Protein AF-A0AAU3P9A0-F1 (afdb_monomer_lite)

pLDDT: mean 81.33, std 21.46, range [36.81, 98.69]

Radius of gyration: 19.65 Å; chains: 1; bounding box: 32×50×54 Å

Secondary structure (DSSP, 8-state):
-PPPP----------PPS-S------PPP-PPPPPSSTT-SS-SSS--EEEE-TT--BTTBTT-B-EEEE---TTS--S-EEEE-TTSTT--S---TT--BTSS-----SSS--

Foldseek 3Di:
DDQDQPPPPPDDDDPDDDDDPDDDDDPDPPQADFQPDQQQRNSPNFHKDKDWDQQDDDPNAGSLIKIKIFHADPVGTDPDIDIDGCPDPPRPDDRHHNNSPRPDDDTGDDPNRD

Sequence (114 aa):
MPLPFRTAVAAATVTALAGGPFTAVTATPASAAPAKYADDFNGDGHRDIAIGAPYKSINGASAAGGVVVALGSATGLTNKKVVLTQSSAGVPGTPEEGDHFGMSIAGGDLDSDG

Structure (mmCIF, N/CA/C/O backbone):
data_AF-A0AAU3P9A0-F1
#
_entry.id   AF-A0AAU3P9A0-F1
#
loop_
_atom_site.group_PDB
_atom_site.id
_atom_site.type_symbol
_atom_site.label_atom_id
_atom_site.label_alt_id
_atom_site.label_comp_id
_atom_site.label_asym_id
_atom_site.label_entity_id
_atom_site.label_seq_id
_atom_site.pdbx_PDB_ins_code
_atom_site.Cartn_x
_atom_site.Cartn_y
_atom_site.Cartn_z
_atom_site.occupancy
_atom_site.B_iso_or_equiv
_atom_site.auth_seq_id
_atom_site.auth_comp_id
_atom_site.auth_asym_id
_atom_site.auth_atom_id
_atom_site.pdbx_PDB_model_num
ATOM 1 N N . MET A 1 1 ? 10.943 -0.728 10.567 1.00 36.81 1 MET A N 1
ATOM 2 C CA . MET A 1 1 ? 10.302 -1.937 11.118 1.00 36.81 1 MET A CA 1
ATOM 3 C C . MET A 1 1 ? 8.984 -2.110 10.380 1.00 36.81 1 MET A C 1
ATOM 5 O O . MET A 1 1 ? 8.233 -1.140 10.372 1.00 36.81 1 MET A O 1
ATOM 9 N N . PRO A 1 2 ? 8.747 -3.225 9.673 1.00 37.75 2 PRO A N 1
ATOM 10 C CA . PRO A 1 2 ? 7.467 -3.455 9.011 1.00 37.75 2 PRO A CA 1
ATOM 11 C C . PRO A 1 2 ? 6.388 -3.658 10.082 1.00 37.75 2 PRO A C 1
ATOM 13 O O . PRO A 1 2 ? 6.619 -4.375 11.056 1.00 37.75 2 PRO A O 1
ATOM 16 N N . LEU A 1 3 ? 5.251 -2.978 9.941 1.00 39.81 3 LEU A N 1
ATOM 17 C CA . LEU A 1 3 ? 4.061 -3.281 10.733 1.00 39.81 3 LEU A CA 1
ATOM 18 C C . LEU A 1 3 ? 3.505 -4.614 10.206 1.00 39.81 3 LEU A C 1
ATOM 20 O O . LEU A 1 3 ? 3.353 -4.737 8.989 1.00 39.81 3 LEU A O 1
ATOM 24 N N . PRO A 1 4 ? 3.266 -5.619 11.061 1.00 45.50 4 PRO A N 1
ATOM 25 C CA . PRO A 1 4 ? 2.636 -6.852 10.618 1.00 45.50 4 PRO A CA 1
ATOM 26 C C . PRO A 1 4 ? 1.199 -6.542 10.179 1.00 45.50 4 PRO A C 1
ATOM 28 O O . PRO A 1 4 ? 0.429 -5.981 10.958 1.00 45.50 4 PRO A O 1
ATOM 31 N N . PHE A 1 5 ? 0.840 -6.922 8.948 1.00 49.59 5 PHE A N 1
ATOM 32 C CA . PHE A 1 5 ? -0.559 -7.210 8.623 1.00 49.59 5 PHE A CA 1
ATOM 33 C C . PHE A 1 5 ? -1.039 -8.259 9.630 1.00 49.59 5 PHE A C 1
ATOM 35 O O . PHE A 1 5 ? -0.256 -9.133 10.014 1.00 49.59 5 PHE A O 1
ATOM 42 N N . ARG A 1 6 ? -2.250 -8.092 10.157 1.00 54.72 6 ARG A N 1
ATOM 43 C CA . ARG A 1 6 ? -2.734 -8.718 11.394 1.00 54.72 6 ARG A CA 1
ATOM 44 C C . ARG A 1 6 ? -2.950 -10.233 11.289 1.00 54.72 6 ARG A C 1
ATOM 46 O O . ARG A 1 6 ? -4.013 -10.735 11.588 1.00 54.72 6 ARG A O 1
ATOM 53 N N . THR A 1 7 ? -1.921 -11.019 11.001 1.00 46.34 7 THR A N 1
ATOM 54 C CA . THR A 1 7 ? -2.017 -12.478 11.084 1.00 46.34 7 THR A CA 1
ATOM 55 C C . THR A 1 7 ? -1.913 -12.923 12.546 1.00 46.34 7 THR A C 1
ATOM 57 O O . THR A 1 7 ? -0.838 -13.262 13.045 1.00 46.34 7 THR A O 1
ATOM 60 N N . ALA A 1 8 ? -3.030 -12.910 13.272 1.00 39.59 8 ALA A N 1
ATOM 61 C CA . ALA A 1 8 ? -3.113 -13.458 14.622 1.00 39.59 8 ALA A CA 1
ATOM 62 C C . ALA A 1 8 ? -3.265 -14.993 14.583 1.00 39.59 8 ALA A C 1
ATOM 64 O O . ALA A 1 8 ? -4.338 -15.531 14.835 1.00 39.59 8 ALA A O 1
ATOM 65 N N . VAL A 1 9 ? -2.179 -15.728 14.314 1.00 39.28 9 VAL A N 1
ATOM 66 C CA . VAL A 1 9 ? -2.127 -17.179 14.587 1.00 39.28 9 VAL A CA 1
ATOM 67 C C . VAL A 1 9 ? -1.378 -17.405 15.898 1.00 39.28 9 VAL A C 1
ATOM 69 O O . VAL A 1 9 ? -0.162 -17.580 15.925 1.00 39.28 9 VAL A O 1
ATOM 72 N N . ALA A 1 10 ? -2.108 -17.402 17.013 1.00 40.50 10 ALA A N 1
ATOM 73 C CA . ALA A 1 10 ? -1.592 -17.846 18.306 1.00 40.50 10 ALA A CA 1
ATOM 74 C C . ALA A 1 10 ? -1.851 -19.353 18.475 1.00 40.50 10 ALA A C 1
ATOM 76 O O . ALA A 1 10 ? -2.803 -19.765 19.132 1.00 40.50 10 ALA A O 1
ATOM 77 N N . ALA A 1 11 ? -1.009 -20.197 17.875 1.00 41.41 11 ALA A N 1
ATOM 78 C CA . ALA A 1 11 ? -0.982 -21.623 18.195 1.00 41.41 11 ALA A CA 1
ATOM 79 C C . ALA A 1 11 ? -0.050 -21.847 19.397 1.00 41.41 11 ALA A C 1
ATOM 81 O O . ALA A 1 11 ? 1.167 -21.940 19.247 1.00 41.41 11 ALA A O 1
ATOM 82 N N . ALA A 1 12 ? -0.605 -21.916 20.608 1.00 43.19 12 ALA A N 1
ATOM 83 C CA . ALA A 1 12 ? 0.155 -22.331 21.783 1.00 43.19 12 ALA A CA 1
ATOM 84 C C . ALA A 1 12 ? 0.319 -23.862 21.774 1.00 43.19 12 ALA A C 1
ATOM 86 O O . ALA A 1 12 ? -0.569 -24.594 22.207 1.00 43.19 12 ALA A O 1
ATOM 87 N N . THR A 1 13 ? 1.452 -24.372 21.285 1.00 47.28 13 THR A N 1
ATOM 88 C CA . THR A 1 13 ? 1.837 -25.773 21.513 1.00 47.28 13 THR A CA 1
ATOM 89 C C . THR A 1 13 ? 2.359 -25.920 22.941 1.00 47.28 13 THR A C 1
ATOM 91 O O . THR A 1 13 ? 3.456 -25.458 23.256 1.00 47.28 13 THR A O 1
ATOM 94 N N . VAL A 1 14 ? 1.579 -26.556 23.817 1.00 41.78 14 VAL A N 1
ATOM 95 C CA . VAL A 1 14 ? 2.008 -26.907 25.179 1.00 41.78 14 VAL A CA 1
ATOM 96 C C . VAL A 1 14 ? 2.724 -28.258 25.139 1.00 41.78 14 VAL A C 1
ATOM 98 O O . VAL A 1 14 ? 2.083 -29.300 25.019 1.00 41.78 14 VAL A O 1
ATOM 101 N N . THR A 1 15 ? 4.052 -28.263 25.273 1.00 46.91 15 THR A N 1
ATOM 102 C CA . THR A 1 15 ? 4.805 -29.488 25.586 1.00 46.91 15 THR A CA 1
ATOM 103 C C . THR A 1 15 ? 4.713 -29.732 27.091 1.00 46.91 15 THR A C 1
ATOM 105 O O . THR A 1 15 ? 5.425 -29.106 27.873 1.00 46.91 15 THR A O 1
ATOM 108 N N . ALA A 1 16 ? 3.804 -30.610 27.516 1.00 45.09 16 ALA A N 1
ATOM 109 C CA . ALA A 1 16 ? 3.657 -30.987 28.919 1.00 45.09 16 ALA A CA 1
ATOM 110 C C . ALA A 1 16 ? 4.724 -32.022 29.329 1.00 45.09 16 ALA A C 1
ATOM 112 O O . ALA A 1 16 ? 4.787 -33.111 28.760 1.00 45.09 16 ALA A O 1
ATOM 113 N N . LEU A 1 17 ? 5.535 -31.703 30.345 1.00 40.50 17 LEU A N 1
ATOM 114 C CA . LEU A 1 17 ? 6.328 -32.683 31.095 1.00 40.50 17 LEU A CA 1
ATOM 115 C C . LEU A 1 17 ? 5.464 -33.211 32.259 1.00 40.50 17 LEU A C 1
ATOM 117 O O . LEU A 1 17 ? 4.845 -32.431 32.980 1.00 40.50 17 LEU A O 1
ATOM 121 N N . ALA A 1 18 ? 5.375 -34.537 32.372 1.00 48.34 18 ALA A N 1
ATOM 122 C CA . ALA A 1 18 ? 4.402 -35.315 33.145 1.00 48.34 18 ALA A CA 1
ATOM 123 C C . ALA A 1 18 ? 4.199 -34.892 34.619 1.00 48.34 18 ALA A C 1
ATOM 125 O O . ALA A 1 18 ? 5.173 -34.738 35.353 1.00 48.34 18 ALA A O 1
ATOM 126 N N . GLY A 1 19 ? 2.936 -34.813 35.084 1.00 50.06 19 GLY A N 1
ATOM 127 C CA . GLY A 1 19 ? 2.671 -34.701 36.529 1.00 50.06 19 GLY A CA 1
ATOM 128 C C . GLY A 1 19 ? 1.248 -34.467 37.076 1.00 50.06 19 GLY A C 1
ATOM 129 O O . GLY A 1 19 ? 1.096 -34.551 38.289 1.00 50.06 19 GLY A O 1
ATOM 130 N N . GLY A 1 20 ? 0.196 -34.201 36.288 1.00 54.12 20 GLY A N 1
ATOM 131 C CA . GLY A 1 20 ? -1.160 -34.020 36.855 1.00 54.12 20 GLY A CA 1
ATOM 132 C C . GLY A 1 20 ? -2.271 -33.834 35.812 1.00 54.12 20 GLY A C 1
ATOM 133 O O . GLY A 1 20 ? -1.953 -33.595 34.645 1.00 54.12 20 GLY A O 1
ATOM 134 N N . PRO A 1 21 ? -3.566 -33.950 36.187 1.00 53.50 21 PRO A N 1
ATOM 135 C CA . PRO A 1 21 ? -4.677 -33.839 35.246 1.00 53.50 21 PRO A CA 1
ATOM 136 C C . PRO A 1 21 ? -4.927 -32.366 34.894 1.00 53.50 21 PRO A C 1
ATOM 138 O O . PRO A 1 21 ? -5.816 -31.718 35.437 1.00 53.50 21 PRO A O 1
ATOM 141 N N . PHE A 1 22 ? -4.120 -31.822 33.985 1.00 47.97 22 PHE A N 1
ATOM 142 C CA . PHE A 1 22 ? -4.415 -30.553 33.329 1.00 47.97 22 PHE A CA 1
ATOM 143 C C . PHE A 1 22 ? -5.371 -30.823 32.166 1.00 47.97 22 PHE A C 1
ATOM 145 O O . PHE A 1 22 ? -4.989 -31.397 31.147 1.00 47.97 22 PHE A O 1
ATOM 152 N N . THR A 1 23 ? -6.632 -30.423 32.312 1.00 62.97 23 THR A N 1
ATOM 153 C CA . THR A 1 23 ? -7.566 -30.347 31.186 1.00 62.97 23 THR A CA 1
ATOM 154 C C . THR A 1 23 ? -7.080 -29.256 30.240 1.00 62.97 23 THR A C 1
ATOM 156 O O . THR A 1 23 ? -7.071 -28.080 30.607 1.00 62.97 23 THR A O 1
ATOM 159 N N . ALA A 1 24 ? -6.652 -29.634 29.036 1.00 55.19 24 ALA A N 1
ATOM 160 C CA . ALA A 1 24 ? -6.326 -28.680 27.988 1.00 55.19 24 ALA A CA 1
ATOM 161 C C . ALA A 1 24 ? -7.591 -27.881 27.636 1.00 55.19 24 ALA A C 1
ATOM 163 O O . ALA A 1 24 ? -8.522 -28.410 27.033 1.00 55.19 24 ALA A O 1
ATOM 164 N N . VAL A 1 25 ? -7.638 -26.610 28.039 1.00 54.12 25 VAL A N 1
ATOM 165 C CA . VAL A 1 25 ? -8.632 -25.667 27.526 1.00 54.12 25 VAL A CA 1
ATOM 166 C C . VAL A 1 25 ? -8.177 -25.314 26.118 1.00 54.12 25 VAL A C 1
ATOM 168 O O . VAL A 1 25 ? -7.212 -24.574 25.936 1.00 54.12 25 VAL A O 1
ATOM 171 N N . THR A 1 26 ? -8.832 -25.878 25.109 1.00 58.66 26 THR A N 1
ATOM 172 C CA . THR A 1 26 ? -8.695 -25.380 23.742 1.00 58.66 26 THR A CA 1
ATOM 173 C C . THR A 1 26 ? -9.230 -23.954 23.733 1.00 58.66 26 THR A C 1
ATOM 175 O O . THR A 1 26 ? -10.427 -23.749 23.940 1.00 58.66 26 THR A O 1
ATOM 178 N N . ALA A 1 27 ? -8.358 -22.963 23.547 1.00 57.09 27 ALA A N 1
ATOM 179 C CA . ALA A 1 27 ? -8.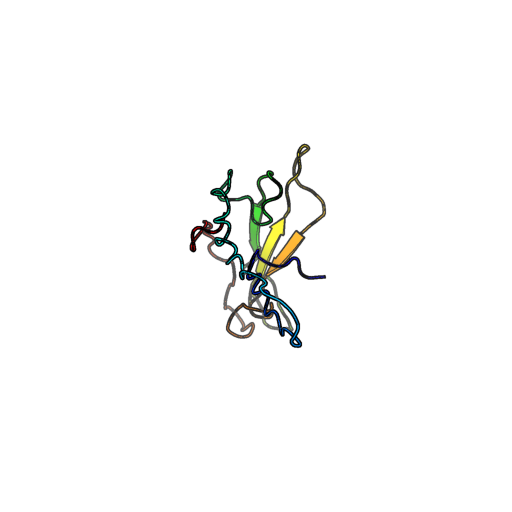805 -21.600 23.311 1.00 57.09 27 ALA A CA 1
ATOM 180 C C . ALA A 1 27 ? -9.641 -21.606 22.027 1.00 57.09 27 ALA A C 1
ATOM 182 O O . ALA A 1 27 ? -9.154 -21.995 20.965 1.00 57.09 27 ALA A O 1
ATOM 183 N N . THR A 1 28 ? -10.912 -21.223 22.125 1.00 56.06 28 THR A N 1
ATOM 184 C CA . THR A 1 28 ? -11.702 -20.885 20.941 1.00 56.06 28 THR A CA 1
ATOM 185 C C . THR A 1 28 ? -10.952 -19.786 20.191 1.00 56.06 28 THR A C 1
ATOM 187 O O . THR A 1 28 ? -10.585 -18.798 20.837 1.00 56.06 28 THR A O 1
ATOM 190 N N . PRO A 1 29 ? -10.693 -19.931 18.878 1.00 60.31 29 PRO A N 1
ATOM 191 C CA . PRO A 1 29 ? -10.070 -18.860 18.118 1.00 60.31 29 PRO A CA 1
ATOM 192 C C . PRO A 1 29 ? -10.942 -17.613 18.270 1.00 60.31 29 PRO A C 1
ATOM 194 O O . PRO A 1 29 ? -12.146 -17.652 18.010 1.00 60.31 29 PRO A O 1
ATOM 197 N N . ALA A 1 30 ? -10.355 -16.531 18.776 1.00 59.81 30 ALA A N 1
ATOM 198 C CA . ALA A 1 30 ? -11.033 -15.251 18.822 1.00 59.81 30 ALA A CA 1
ATOM 199 C C . ALA A 1 30 ? -11.173 -14.775 17.375 1.00 59.81 30 ALA A C 1
ATOM 201 O O . ALA A 1 30 ? -10.187 -14.398 16.750 1.00 59.81 30 ALA A O 1
ATOM 202 N N . SER A 1 31 ? -12.387 -14.844 16.834 1.00 62.59 31 SER A N 1
ATOM 203 C CA . SER A 1 31 ? -12.715 -14.135 15.602 1.00 62.59 31 SER A CA 1
ATOM 204 C C . SER A 1 31 ? -12.695 -12.650 15.942 1.00 62.59 31 SER A C 1
ATOM 206 O O . SER A 1 31 ? -13.415 -12.204 16.841 1.00 62.59 31 SER A O 1
ATOM 208 N N . ALA A 1 32 ? -11.800 -11.911 15.294 1.00 60.41 32 ALA A N 1
ATOM 209 C CA . ALA A 1 32 ? -11.753 -10.467 15.411 1.00 60.41 32 ALA A CA 1
ATOM 210 C C . ALA A 1 32 ? -13.092 -9.874 14.948 1.00 60.41 32 ALA A C 1
ATOM 212 O O . ALA A 1 32 ? -13.755 -10.399 14.053 1.00 60.41 32 ALA A O 1
ATOM 213 N N . ALA A 1 33 ? -13.532 -8.816 15.628 1.00 60.78 33 ALA A N 1
ATOM 214 C CA . ALA A 1 33 ? -14.710 -8.080 15.198 1.00 60.78 33 ALA A CA 1
ATOM 215 C C . ALA A 1 33 ? -14.427 -7.448 13.825 1.00 60.78 33 ALA A C 1
ATOM 217 O O . ALA A 1 33 ? -13.296 -7.016 13.606 1.00 60.78 33 ALA A O 1
ATOM 218 N N . PRO A 1 34 ? -15.430 -7.346 12.937 1.00 63.06 34 PRO A N 1
ATOM 219 C CA . PRO A 1 34 ? -15.235 -6.748 11.623 1.00 63.06 34 PRO A CA 1
ATOM 220 C C . PRO A 1 34 ? -14.675 -5.330 11.758 1.00 63.06 34 PRO A C 1
ATOM 222 O O . PRO A 1 34 ? -15.113 -4.566 12.631 1.00 63.06 34 PRO A O 1
ATOM 225 N N . ALA A 1 35 ? -13.734 -4.978 10.879 1.00 70.38 35 ALA A N 1
ATOM 226 C CA . ALA A 1 35 ? -13.129 -3.657 10.853 1.00 70.38 35 ALA A CA 1
ATOM 227 C C . ALA A 1 35 ? -14.226 -2.587 10.778 1.00 70.38 35 ALA A C 1
ATOM 229 O O . ALA A 1 35 ? -15.121 -2.625 9.928 1.00 70.38 35 ALA A O 1
ATOM 230 N N . LYS A 1 36 ? -14.166 -1.597 11.677 1.00 80.69 36 LYS A N 1
ATOM 231 C CA . LYS A 1 36 ? -15.136 -0.489 11.698 1.00 80.69 36 LYS A CA 1
ATOM 232 C C . LYS A 1 36 ? -15.128 0.284 10.375 1.00 80.69 36 LYS A C 1
ATOM 234 O O . LYS A 1 36 ? -16.158 0.821 9.961 1.00 80.69 36 LYS A O 1
ATOM 239 N N . TYR A 1 37 ? -13.960 0.368 9.747 1.00 88.31 37 TYR A N 1
ATOM 240 C CA . TYR A 1 37 ? -13.737 1.059 8.492 1.00 88.31 37 TYR A CA 1
ATOM 241 C C . TYR A 1 37 ? -12.931 0.159 7.554 1.00 88.31 37 TYR A C 1
ATOM 243 O O . TYR A 1 37 ? -11.901 -0.367 7.949 1.00 88.31 37 TYR A O 1
ATOM 251 N N . ALA A 1 38 ? -13.389 0.008 6.309 1.00 87.62 38 ALA A N 1
ATOM 252 C CA . ALA A 1 38 ? -12.715 -0.820 5.301 1.00 87.62 38 ALA A CA 1
ATOM 253 C C . ALA A 1 38 ? -11.333 -0.279 4.877 1.00 87.62 38 ALA A C 1
ATOM 255 O O . ALA A 1 38 ? -10.565 -0.970 4.219 1.00 87.62 38 ALA 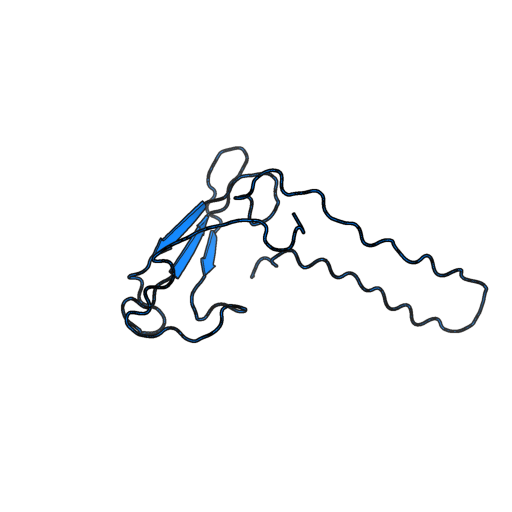A O 1
ATOM 256 N N . ASP A 1 39 ? -11.054 0.978 5.208 1.00 91.19 39 ASP A N 1
ATOM 257 C CA . ASP A 1 39 ? -9.828 1.718 4.932 1.00 91.19 39 ASP A CA 1
ATOM 258 C C . ASP A 1 39 ? -8.973 1.940 6.192 1.00 91.19 39 ASP A C 1
ATOM 260 O O . ASP A 1 39 ? -8.085 2.780 6.173 1.00 91.19 39 ASP A O 1
ATOM 264 N N . ASP A 1 40 ? -9.223 1.218 7.287 1.00 93.38 40 ASP A N 1
ATOM 265 C CA . ASP A 1 40 ? -8.355 1.178 8.474 1.00 93.38 40 ASP A CA 1
ATOM 266 C C . ASP A 1 40 ? -7.396 -0.018 8.358 1.00 93.38 40 ASP A C 1
ATOM 268 O O . ASP A 1 40 ? -7.700 -1.128 8.788 1.00 93.38 40 ASP A O 1
ATOM 272 N N . PHE A 1 41 ? -6.248 0.181 7.707 1.00 91.81 41 PHE A N 1
ATOM 273 C CA . PHE A 1 41 ? -5.366 -0.919 7.303 1.00 91.81 41 PHE A CA 1
ATOM 274 C C . PHE A 1 41 ? -4.465 -1.431 8.433 1.00 91.81 41 PHE A C 1
ATOM 276 O O . PHE A 1 41 ? -3.827 -2.476 8.289 1.00 91.81 41 PHE A O 1
ATOM 283 N N . ASN A 1 42 ? -4.355 -0.694 9.541 1.00 91.44 42 ASN A N 1
ATOM 284 C CA . ASN A 1 42 ? -3.609 -1.114 10.731 1.00 91.44 42 ASN A CA 1
ATOM 285 C C . ASN A 1 42 ? -4.534 -1.492 11.914 1.00 91.44 42 ASN A C 1
ATOM 287 O O . ASN A 1 42 ? -4.062 -2.010 12.941 1.00 91.44 42 ASN A O 1
ATOM 291 N N . GLY A 1 43 ? -5.838 -1.256 11.752 1.00 91.19 43 GLY A N 1
ATOM 292 C CA . GLY A 1 43 ? -6.918 -1.515 12.692 1.00 91.19 43 GLY A CA 1
ATOM 293 C C . GLY A 1 43 ? -6.840 -0.684 13.974 1.00 91.19 43 GLY A C 1
ATOM 294 O O . GLY A 1 43 ? -7.219 -1.173 15.047 1.00 91.19 43 GLY A O 1
ATOM 295 N N . ASP A 1 44 ? -6.273 0.520 13.915 1.00 92.00 44 ASP A N 1
ATOM 296 C CA . ASP A 1 44 ? -6.145 1.414 15.071 1.00 92.00 44 ASP A CA 1
ATOM 297 C C . ASP A 1 44 ? -7.419 2.227 15.368 1.00 92.00 44 ASP A C 1
ATOM 299 O O . ASP A 1 44 ? -7.490 2.938 16.375 1.00 92.00 44 ASP A O 1
ATOM 303 N N . GLY A 1 45 ? -8.460 2.060 14.549 1.00 92.81 45 GLY A N 1
ATOM 304 C CA . GLY A 1 45 ? -9.745 2.735 14.670 1.00 92.81 45 GLY A CA 1
ATOM 305 C C . GLY A 1 45 ? -9.833 4.037 13.875 1.00 92.81 45 GLY A C 1
ATOM 306 O O . GLY A 1 45 ? -10.841 4.751 14.000 1.00 92.81 45 GLY A O 1
ATOM 307 N N . HIS A 1 46 ? -8.825 4.364 13.065 1.00 94.50 46 HIS A N 1
ATOM 308 C CA . HIS A 1 46 ? -8.787 5.536 12.201 1.00 94.50 46 HIS A CA 1
ATOM 309 C C . HIS A 1 46 ? -8.635 5.137 10.731 1.00 94.50 46 HIS A C 1
ATOM 311 O O . HIS A 1 46 ? -7.960 4.182 10.388 1.00 94.50 46 HIS A O 1
ATOM 317 N N . ARG A 1 47 ? -9.292 5.884 9.837 1.00 95.44 47 ARG A N 1
ATOM 318 C CA . ARG A 1 47 ? -9.173 5.644 8.393 1.00 95.44 47 ARG A CA 1
ATOM 319 C C . ARG A 1 47 ? -7.798 6.074 7.896 1.00 95.44 47 ARG A C 1
ATOM 321 O O . ARG A 1 47 ? -7.349 7.179 8.212 1.00 95.44 47 ARG A O 1
ATOM 328 N N . ASP A 1 48 ? -7.213 5.247 7.051 1.00 96.50 48 ASP A N 1
ATOM 329 C CA . ASP A 1 48 ? -5.972 5.477 6.329 1.00 96.50 48 ASP A CA 1
ATOM 330 C C . ASP A 1 48 ? -6.252 5.862 4.868 1.00 96.50 48 ASP A C 1
ATOM 332 O O . ASP A 1 48 ? -7.392 5.899 4.402 1.00 96.50 48 ASP A O 1
ATOM 336 N N . ILE A 1 49 ? -5.196 6.164 4.109 1.00 96.38 49 ILE A N 1
ATOM 337 C CA . ILE A 1 49 ? -5.300 6.427 2.669 1.00 96.38 49 ILE A CA 1
ATOM 338 C C . ILE A 1 49 ? -4.209 5.696 1.893 1.00 96.38 49 ILE A C 1
ATOM 340 O O . ILE A 1 49 ? -3.025 5.812 2.209 1.00 96.38 49 ILE A O 1
ATOM 344 N N . ALA A 1 50 ? -4.604 4.984 0.837 1.00 97.69 50 ALA A N 1
ATOM 345 C CA . ALA A 1 50 ? -3.695 4.392 -0.139 1.00 97.69 50 ALA A CA 1
ATOM 346 C C . ALA A 1 50 ? -3.569 5.299 -1.374 1.00 97.69 50 ALA A C 1
ATOM 348 O O . ALA A 1 50 ? -4.564 5.734 -1.951 1.00 97.69 50 ALA A O 1
ATOM 349 N N . ILE A 1 51 ? -2.335 5.591 -1.779 1.00 97.81 51 ILE A N 1
ATOM 350 C CA . ILE A 1 51 ? -2.003 6.525 -2.858 1.00 97.81 51 ILE A CA 1
ATOM 351 C C . ILE A 1 51 ? -1.090 5.814 -3.854 1.00 97.81 51 ILE A C 1
ATOM 353 O O . ILE A 1 51 ? 0.001 5.363 -3.496 1.00 97.81 51 ILE A O 1
ATOM 357 N N . GLY A 1 52 ? -1.524 5.736 -5.110 1.00 98.38 52 GLY A N 1
ATOM 358 C CA . GLY A 1 52 ? -0.743 5.164 -6.203 1.00 98.38 52 GLY A CA 1
ATOM 359 C C . GLY A 1 52 ? 0.364 6.102 -6.681 1.00 98.38 52 GLY A C 1
ATOM 360 O O . GLY A 1 52 ? 0.161 7.307 -6.824 1.00 98.38 52 GLY A O 1
ATOM 361 N N . ALA A 1 53 ? 1.536 5.540 -6.965 1.00 98.50 53 ALA A N 1
ATOM 362 C CA . ALA A 1 53 ? 2.668 6.218 -7.588 1.00 98.50 53 ALA A CA 1
ATOM 363 C C . ALA A 1 53 ? 3.200 5.394 -8.781 1.00 98.50 53 ALA A C 1
ATOM 365 O O . ALA A 1 53 ? 4.369 4.998 -8.773 1.00 98.50 53 ALA A O 1
ATOM 366 N N . PRO A 1 54 ? 2.376 5.142 -9.820 1.00 98.69 54 PRO A N 1
ATOM 367 C CA . PRO A 1 54 ? 2.683 4.184 -10.891 1.00 98.69 54 PRO A CA 1
ATOM 368 C C . PRO A 1 54 ? 3.899 4.547 -11.751 1.00 98.69 54 PRO A C 1
ATOM 370 O O . PRO A 1 54 ? 4.441 3.703 -12.450 1.00 98.69 54 PRO A O 1
ATOM 373 N N . TYR A 1 55 ? 4.369 5.792 -11.700 1.00 98.56 55 TYR A N 1
ATOM 374 C CA . TYR A 1 55 ? 5.539 6.237 -12.462 1.00 98.56 55 TYR A CA 1
ATOM 375 C C . TYR A 1 55 ? 6.815 6.330 -11.615 1.00 98.56 55 TYR A C 1
ATOM 377 O O . TYR A 1 55 ? 7.828 6.861 -12.067 1.00 98.56 55 TYR A O 1
ATOM 385 N N . LYS A 1 56 ? 6.795 5.827 -10.374 1.00 98.31 56 LYS A N 1
ATOM 386 C CA . LYS A 1 56 ? 7.975 5.826 -9.509 1.00 98.31 56 LYS A CA 1
ATOM 387 C C . LYS A 1 56 ? 9.017 4.827 -10.019 1.00 98.31 56 LYS A C 1
ATOM 389 O O . LYS A 1 56 ? 8.713 3.653 -10.194 1.00 98.31 56 LYS A O 1
ATOM 394 N N . SER A 1 57 ? 10.261 5.279 -10.170 1.00 98.44 57 SER A N 1
ATOM 395 C CA . SER A 1 57 ? 11.390 4.378 -10.408 1.00 98.44 57 SER A CA 1
ATOM 396 C C . SER A 1 57 ? 11.771 3.622 -9.135 1.00 98.44 57 SER A C 1
ATOM 398 O O . SER A 1 57 ? 11.961 4.247 -8.083 1.00 98.44 57 SER A O 1
ATOM 400 N N . ILE A 1 58 ? 11.924 2.301 -9.237 1.00 98.12 58 ILE A N 1
ATOM 401 C CA . ILE A 1 58 ? 12.324 1.407 -8.140 1.00 98.12 58 ILE A CA 1
ATOM 402 C C . ILE A 1 58 ? 13.541 0.603 -8.595 1.00 98.12 58 ILE A C 1
ATOM 404 O O . ILE A 1 58 ? 13.510 -0.015 -9.649 1.00 98.12 58 ILE A O 1
ATOM 408 N N . ASN A 1 59 ? 14.630 0.634 -7.821 1.00 96.88 59 ASN A N 1
ATOM 409 C CA . ASN A 1 59 ? 15.868 -0.115 -8.100 1.00 96.88 59 ASN A CA 1
ATOM 410 C C . ASN A 1 59 ? 16.434 0.069 -9.526 1.00 96.88 59 ASN A C 1
ATOM 412 O O . ASN A 1 59 ? 17.064 -0.830 -10.069 1.00 96.88 59 ASN A O 1
ATOM 416 N N . GLY A 1 60 ? 16.222 1.242 -10.129 1.00 97.31 60 GLY A N 1
ATOM 417 C CA . GLY A 1 60 ? 16.668 1.555 -11.492 1.00 97.31 60 GLY A CA 1
ATOM 418 C C . GLY A 1 60 ? 15.654 1.238 -12.595 1.00 97.31 60 GLY A C 1
ATOM 419 O O . GLY A 1 60 ? 15.803 1.769 -13.690 1.00 97.31 60 GLY A O 1
ATOM 420 N N . ALA A 1 61 ? 14.592 0.477 -12.315 1.00 98.44 61 ALA A N 1
ATOM 421 C CA . ALA A 1 61 ? 13.500 0.248 -13.257 1.00 98.44 61 ALA A CA 1
ATOM 422 C C . ALA A 1 61 ? 12.591 1.485 -13.327 1.00 98.44 61 ALA A C 1
ATOM 424 O O . ALA A 1 61 ? 12.033 1.922 -12.313 1.00 98.44 61 ALA A O 1
ATOM 425 N N . SER A 1 62 ? 12.477 2.089 -14.512 1.00 98.62 62 SER A N 1
ATOM 426 C CA . SER A 1 62 ? 11.635 3.268 -14.736 1.00 98.62 62 SER A CA 1
ATOM 427 C C . SER A 1 62 ? 10.155 2.900 -14.671 1.00 98.62 62 SER A C 1
ATOM 429 O O . SER A 1 62 ? 9.750 1.866 -15.186 1.00 98.62 62 SER A O 1
ATOM 431 N N . ALA A 1 63 ? 9.337 3.740 -14.034 1.00 98.44 63 ALA A N 1
ATOM 432 C CA . ALA A 1 63 ? 7.892 3.527 -13.931 1.00 98.44 63 ALA A CA 1
ATOM 433 C C . ALA A 1 63 ? 7.457 2.126 -13.440 1.00 98.44 63 ALA A C 1
ATOM 435 O O . ALA A 1 63 ? 6.364 1.671 -13.767 1.00 98.44 63 ALA A O 1
ATOM 436 N N . ALA A 1 64 ? 8.293 1.471 -12.630 1.00 98.69 64 ALA A N 1
ATOM 437 C CA . ALA A 1 64 ? 7.949 0.205 -11.988 1.00 98.69 64 ALA A CA 1
ATOM 438 C C . ALA A 1 64 ? 6.787 0.373 -10.997 1.00 98.69 64 ALA A C 1
ATOM 440 O O . ALA A 1 64 ? 5.943 -0.500 -10.844 1.00 98.69 64 ALA A O 1
ATOM 441 N N . GLY A 1 65 ? 6.697 1.545 -10.363 1.00 98.62 65 GLY A N 1
ATOM 442 C CA . GLY A 1 65 ? 5.541 1.942 -9.571 1.00 98.62 65 GLY A CA 1
ATOM 443 C C . GLY A 1 65 ? 5.633 1.600 -8.083 1.00 98.62 65 GLY A C 1
ATOM 444 O O . GLY A 1 65 ? 6.604 1.034 -7.581 1.00 98.62 65 GLY A O 1
ATOM 445 N N . GLY A 1 66 ? 4.621 2.030 -7.337 1.00 98.38 66 GLY A N 1
ATOM 446 C CA . GLY A 1 66 ? 4.556 1.936 -5.884 1.00 98.38 66 GLY A CA 1
ATOM 447 C C . GLY A 1 66 ? 3.189 2.351 -5.348 1.00 98.38 66 GLY A C 1
ATOM 448 O O . GLY A 1 66 ? 2.453 3.088 -6.001 1.00 98.38 66 GLY A O 1
ATOM 449 N N . VAL A 1 67 ? 2.876 1.935 -4.124 1.00 98.44 67 VAL A N 1
ATOM 450 C CA . VAL A 1 67 ? 1.728 2.419 -3.347 1.00 98.44 67 VAL A CA 1
ATOM 451 C C . VAL A 1 67 ? 2.231 2.960 -2.016 1.00 98.44 67 VAL A C 1
ATOM 453 O O . VAL A 1 67 ? 3.070 2.345 -1.358 1.00 98.44 67 VAL A O 1
AT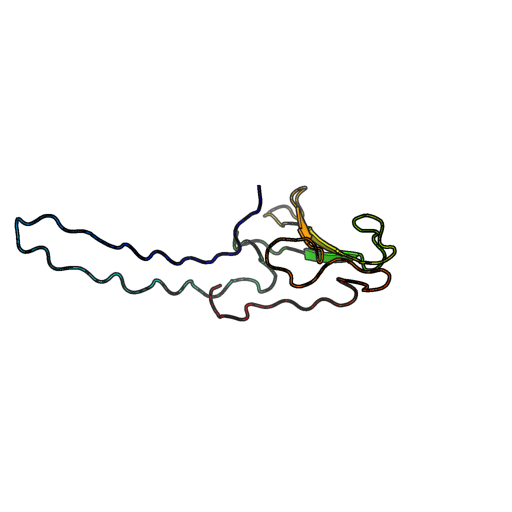OM 456 N N . VAL A 1 68 ? 1.731 4.121 -1.608 1.00 98.06 68 VAL A N 1
ATOM 457 C CA . VAL A 1 68 ? 1.978 4.693 -0.283 1.00 98.06 68 VAL A CA 1
ATOM 458 C C . VAL A 1 68 ? 0.693 4.619 0.521 1.00 98.06 68 VAL A C 1
ATOM 460 O O . VAL A 1 68 ? -0.317 5.171 0.101 1.00 98.06 68 VAL A O 1
ATOM 463 N N . VAL A 1 69 ? 0.744 3.984 1.686 1.00 97.56 69 VAL A N 1
ATOM 464 C CA . VAL A 1 69 ? -0.337 4.014 2.672 1.00 97.56 69 VAL A CA 1
ATOM 465 C C . VAL A 1 69 ? 0.034 5.032 3.741 1.00 97.56 69 VAL A C 1
ATOM 467 O O . VAL A 1 69 ? 1.021 4.828 4.447 1.00 97.56 69 VAL A O 1
ATOM 470 N N . ALA A 1 70 ? -0.694 6.143 3.837 1.00 98.00 70 ALA A N 1
ATOM 471 C CA . ALA A 1 70 ? -0.511 7.127 4.901 1.00 98.00 70 ALA A CA 1
ATOM 472 C C . ALA A 1 70 ? -1.513 6.863 6.027 1.00 98.00 70 ALA A C 1
ATOM 474 O O . ALA A 1 70 ? -2.705 6.707 5.763 1.00 98.00 70 ALA A O 1
ATOM 475 N N . LEU A 1 71 ? -1.010 6.809 7.263 1.00 97.56 71 LEU A N 1
ATOM 476 C CA . LEU A 1 71 ? -1.807 6.380 8.408 1.00 97.56 71 LEU A CA 1
ATOM 477 C C . LEU A 1 71 ? -2.569 7.544 9.037 1.00 97.56 71 LEU A C 1
ATOM 479 O O . LEU A 1 71 ? -2.001 8.631 9.228 1.00 97.56 71 LEU A O 1
ATOM 483 N N . GLY A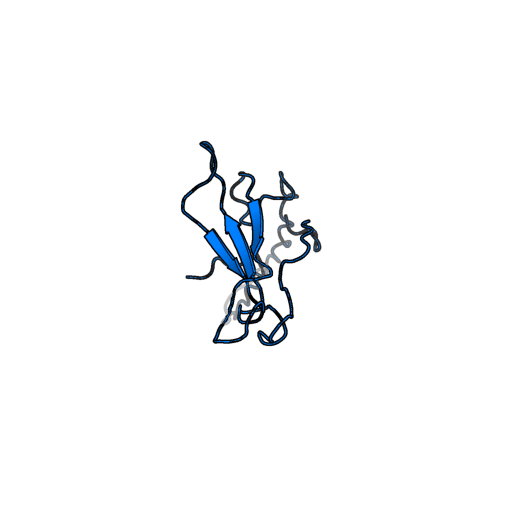 1 72 ? -3.829 7.297 9.373 1.00 97.31 72 GLY A N 1
ATOM 484 C CA . GLY A 1 72 ? -4.730 8.231 10.027 1.00 97.31 72 GLY A CA 1
ATOM 485 C C . GLY A 1 72 ? -4.494 8.379 11.528 1.00 97.31 72 GLY A C 1
ATOM 486 O O . GLY A 1 72 ? -3.643 7.742 12.144 1.00 97.31 72 GLY A O 1
ATOM 487 N N . SER A 1 73 ? -5.244 9.303 12.120 1.00 97.00 73 SER A N 1
ATOM 488 C CA . SER A 1 73 ? -5.360 9.501 13.563 1.00 97.00 73 SER A CA 1
ATOM 489 C C . SER A 1 73 ? -6.631 10.288 13.872 1.00 97.00 73 SER A C 1
ATOM 491 O O . SER A 1 73 ? -7.277 10.833 12.971 1.00 97.00 73 SER A O 1
ATOM 493 N N . ALA A 1 74 ? -6.946 10.444 15.158 1.00 96.56 74 ALA A N 1
ATOM 494 C CA . ALA A 1 74 ? -8.052 11.282 15.617 1.00 96.56 74 ALA A CA 1
ATOM 495 C C . ALA A 1 74 ? -7.992 12.740 15.112 1.00 96.56 74 ALA A C 1
ATOM 497 O O . ALA A 1 74 ? -9.029 13.394 15.031 1.00 96.56 74 ALA A O 1
ATOM 498 N N . THR A 1 75 ? -6.805 13.253 14.762 1.00 96.88 75 THR A N 1
ATOM 499 C CA . THR A 1 75 ? -6.615 14.625 14.257 1.00 96.88 75 THR A CA 1
ATOM 500 C C . THR A 1 75 ? -6.294 14.688 12.760 1.00 96.88 75 THR A C 1
ATOM 502 O O . THR A 1 75 ? -5.882 15.738 12.273 1.00 96.88 75 THR A O 1
ATOM 505 N N . GLY A 1 76 ? -6.473 13.588 12.021 1.00 95.69 76 GLY A N 1
ATOM 506 C CA . GLY A 1 76 ? -6.212 13.504 10.581 1.00 95.69 76 GLY A CA 1
ATOM 507 C C . GLY A 1 76 ? -4.961 12.696 10.231 1.00 95.69 76 GLY A C 1
ATOM 508 O O . GLY A 1 76 ? -4.497 11.879 11.027 1.00 95.69 76 GLY A O 1
ATOM 509 N N . LEU A 1 77 ? -4.425 12.908 9.025 1.00 96.88 77 LEU A N 1
ATOM 510 C CA . LEU A 1 77 ? -3.253 12.177 8.535 1.00 96.88 77 LEU A CA 1
ATOM 511 C C . LEU A 1 77 ? -2.013 12.438 9.390 1.00 96.88 77 LEU A C 1
ATOM 513 O O . LEU A 1 77 ? -1.733 13.563 9.805 1.00 96.88 77 LEU A O 1
ATOM 517 N N . THR A 1 78 ? -1.239 11.381 9.602 1.00 96.50 78 THR A N 1
ATOM 518 C CA . THR A 1 78 ? 0.030 11.432 10.323 1.00 96.50 78 THR A CA 1
ATOM 519 C C . THR A 1 78 ? 1.217 11.465 9.359 1.00 96.50 78 THR A C 1
ATOM 521 O O . THR A 1 78 ? 1.088 11.305 8.147 1.00 96.50 78 THR A O 1
ATOM 524 N N . ASN A 1 79 ? 2.422 11.603 9.916 1.00 95.88 79 ASN A N 1
ATOM 525 C CA . ASN A 1 79 ? 3.668 11.428 9.164 1.00 95.88 79 ASN A CA 1
ATOM 526 C C . ASN A 1 79 ? 4.079 9.950 9.007 1.00 95.88 79 ASN A C 1
ATOM 528 O O . ASN A 1 79 ? 5.131 9.666 8.428 1.00 95.88 79 ASN A O 1
ATOM 532 N N . LYS A 1 80 ? 3.301 9.000 9.548 1.00 97.19 80 LYS A N 1
ATOM 533 C CA . LYS A 1 80 ? 3.582 7.569 9.417 1.00 97.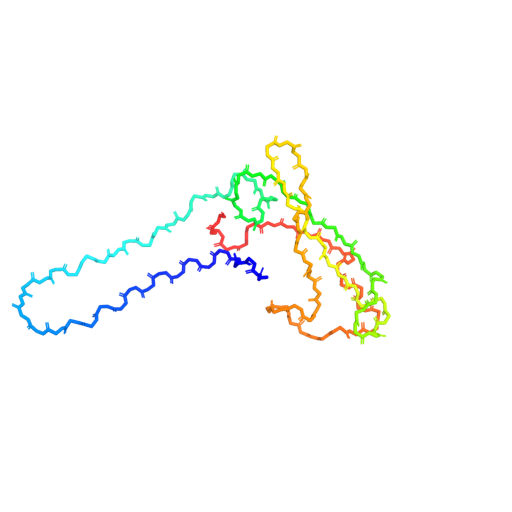19 80 LYS A CA 1
ATOM 534 C C . LYS A 1 80 ? 3.038 7.063 8.089 1.00 97.19 80 LYS A C 1
ATOM 536 O O . LYS A 1 80 ? 1.921 7.387 7.693 1.00 97.19 80 LYS A O 1
ATOM 541 N N . LYS A 1 81 ? 3.841 6.243 7.417 1.00 96.81 81 LYS A N 1
ATOM 542 C CA . LYS A 1 81 ? 3.465 5.634 6.148 1.00 96.81 81 LYS A CA 1
ATOM 543 C C . LYS A 1 81 ? 4.105 4.273 5.950 1.00 96.81 81 LYS A C 1
ATOM 545 O O . LYS A 1 81 ? 5.212 4.028 6.433 1.00 96.81 81 LYS A O 1
ATOM 550 N N . VAL A 1 82 ? 3.431 3.445 5.169 1.00 96.50 82 VAL A N 1
ATOM 551 C CA . VAL A 1 82 ? 3.959 2.205 4.604 1.00 96.50 82 VAL A CA 1
ATOM 552 C C . VAL A 1 82 ? 4.130 2.416 3.104 1.00 96.50 82 VAL A C 1
ATOM 554 O O . VAL A 1 82 ? 3.293 3.042 2.460 1.00 96.50 82 VAL A O 1
ATOM 557 N N . VAL A 1 83 ? 5.241 1.941 2.546 1.00 97.19 83 VAL A N 1
ATOM 558 C CA . VAL A 1 83 ? 5.491 1.985 1.101 1.00 97.19 83 VAL A CA 1
ATOM 559 C C . VAL A 1 83 ? 5.548 0.556 0.589 1.00 97.19 83 VAL A C 1
ATOM 561 O O . VAL A 1 83 ? 6.323 -0.258 1.092 1.00 97.19 83 VAL A O 1
ATOM 564 N N . LEU A 1 84 ? 4.722 0.273 -0.410 1.00 98.06 84 LEU A N 1
ATOM 565 C CA . LEU A 1 84 ? 4.615 -1.018 -1.067 1.00 98.06 84 LEU A CA 1
ATOM 566 C C . LEU A 1 84 ? 5.117 -0.900 -2.505 1.00 98.06 84 LEU A C 1
ATOM 568 O O . LEU A 1 84 ? 4.796 0.051 -3.215 1.00 98.06 84 LEU A O 1
ATOM 572 N N . THR A 1 85 ? 5.924 -1.868 -2.915 1.00 98.31 85 THR A N 1
ATOM 573 C CA . THR A 1 85 ? 6.459 -2.042 -4.272 1.00 98.31 85 THR A CA 1
ATOM 574 C C . THR A 1 85 ? 6.486 -3.540 -4.574 1.00 98.31 85 THR A C 1
ATOM 576 O O . THR A 1 85 ? 6.367 -4.335 -3.642 1.00 98.31 85 THR A O 1
ATOM 579 N N . GLN A 1 86 ? 6.747 -3.945 -5.818 1.00 97.69 86 GLN A N 1
ATOM 580 C CA . GLN A 1 86 ? 7.021 -5.357 -6.138 1.00 97.69 86 GLN A CA 1
ATOM 581 C C . GLN A 1 86 ? 8.251 -5.931 -5.406 1.00 97.69 86 GLN A C 1
ATOM 583 O O . GLN A 1 86 ? 8.391 -7.138 -5.308 1.00 97.69 86 GLN A O 1
ATOM 588 N N . SER A 1 87 ? 9.130 -5.099 -4.826 1.00 97.31 87 SER A N 1
ATOM 589 C CA . SER A 1 87 ? 10.220 -5.563 -3.945 1.00 97.31 87 SER A CA 1
ATOM 590 C C . SER A 1 87 ? 9.828 -5.708 -2.470 1.00 97.31 87 SER A C 1
ATOM 592 O O . SER A 1 87 ? 10.663 -6.102 -1.655 1.00 97.31 87 SER A O 1
ATOM 594 N N . SER A 1 88 ? 8.610 -5.333 -2.079 1.00 97.50 88 SER A N 1
ATOM 595 C CA . SER A 1 88 ? 8.170 -5.454 -0.689 1.00 97.50 88 SER A CA 1
ATOM 596 C C . SER A 1 88 ? 7.929 -6.921 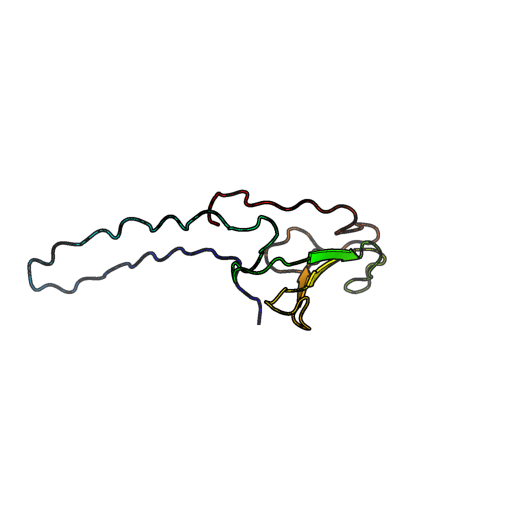-0.326 1.00 97.50 88 SER A C 1
ATOM 598 O O . SER A 1 88 ? 7.412 -7.696 -1.124 1.00 97.50 88 SER A O 1
ATOM 600 N N . ALA A 1 89 ? 8.271 -7.307 0.906 1.00 96.19 89 ALA A N 1
ATOM 601 C CA . ALA A 1 89 ? 8.008 -8.659 1.395 1.00 96.19 89 ALA A CA 1
ATOM 602 C C . ALA A 1 89 ? 6.515 -9.012 1.263 1.00 96.19 89 ALA A C 1
ATOM 604 O O . ALA A 1 89 ? 5.658 -8.218 1.649 1.00 96.19 89 ALA A O 1
ATOM 605 N N . GLY A 1 90 ? 6.221 -10.198 0.726 1.00 93.38 90 GLY A N 1
ATOM 606 C CA . GLY A 1 90 ? 4.851 -10.669 0.500 1.00 93.38 90 GLY A CA 1
ATOM 607 C C . GLY A 1 90 ? 4.196 -10.178 -0.797 1.00 93.38 90 GLY A C 1
ATOM 608 O O . GLY A 1 90 ? 3.114 -10.655 -1.118 1.00 93.38 90 GLY A O 1
ATOM 609 N N . VAL A 1 91 ? 4.838 -9.289 -1.567 1.00 96.00 91 VAL A N 1
ATOM 610 C CA . VAL A 1 91 ? 4.380 -8.901 -2.910 1.00 96.00 91 VAL A CA 1
ATOM 611 C C . VAL A 1 91 ? 5.110 -9.772 -3.943 1.00 96.00 91 VAL A C 1
ATOM 613 O O . VAL A 1 91 ? 6.338 -9.733 -3.987 1.00 96.00 91 VAL A O 1
ATOM 616 N N . PRO A 1 92 ? 4.407 -10.598 -4.741 1.00 92.69 92 PRO A N 1
ATOM 617 C CA . PRO A 1 92 ? 5.049 -11.419 -5.765 1.00 92.69 92 PRO A CA 1
ATOM 618 C C . PRO A 1 92 ? 5.703 -10.584 -6.873 1.00 92.69 92 PRO A C 1
ATOM 620 O O . PRO A 1 92 ? 5.166 -9.555 -7.277 1.00 92.69 92 PRO A O 1
ATOM 623 N N . GLY A 1 93 ? 6.809 -11.096 -7.418 1.00 94.69 93 GLY A N 1
ATOM 624 C CA . GLY A 1 93 ? 7.518 -10.508 -8.556 1.00 94.69 93 GLY A CA 1
ATOM 625 C C . GLY A 1 93 ? 8.750 -9.691 -8.166 1.00 94.69 93 GLY A C 1
ATOM 626 O O . GLY A 1 93 ? 9.178 -9.670 -7.012 1.00 94.69 93 GLY A O 1
ATOM 627 N N . THR A 1 94 ? 9.344 -9.042 -9.162 1.00 97.38 94 THR A N 1
ATOM 628 C CA . THR A 1 94 ? 10.377 -8.014 -9.001 1.00 97.38 94 THR A CA 1
ATOM 629 C C . THR A 1 94 ? 9.910 -6.741 -9.705 1.00 97.38 94 THR A C 1
ATOM 631 O O . THR A 1 94 ? 8.928 -6.802 -10.422 1.00 97.38 94 THR A O 1
ATOM 634 N N . PRO A 1 95 ? 10.482 -5.557 -9.442 1.00 98.25 95 PRO A N 1
ATOM 635 C CA . PRO A 1 95 ? 10.108 -4.358 -10.187 1.00 98.25 95 PRO A CA 1
ATOM 636 C C . PRO A 1 95 ? 10.715 -4.397 -11.594 1.00 98.25 95 PRO A C 1
ATOM 638 O O . PRO A 1 95 ? 11.942 -4.397 -11.724 1.00 98.25 95 PRO A O 1
ATOM 641 N N . GLU A 1 96 ? 9.879 -4.359 -12.626 1.00 98.56 96 GLU A N 1
ATOM 642 C CA . GLU A 1 96 ? 10.284 -4.208 -14.021 1.00 98.56 96 GLU A CA 1
ATOM 643 C C . GLU A 1 96 ? 9.905 -2.825 -14.584 1.00 98.56 96 GLU A C 1
ATOM 645 O O . GLU A 1 96 ? 9.113 -2.065 -14.018 1.00 98.56 96 GLU A O 1
ATOM 650 N N . GLU A 1 97 ? 10.541 -2.435 -15.692 1.00 98.62 97 GLU A N 1
ATOM 651 C CA . GLU A 1 97 ? 10.242 -1.159 -16.343 1.00 98.62 97 GLU A CA 1
ATOM 652 C C . GLU A 1 97 ? 8.828 -1.168 -16.936 1.00 98.62 97 GLU A C 1
ATOM 654 O O . GLU A 1 97 ? 8.492 -2.031 -17.744 1.00 98.62 97 GLU A O 1
ATOM 659 N N . GLY A 1 98 ? 8.019 -0.172 -16.567 1.00 98.25 98 GLY A N 1
ATOM 660 C CA . GLY A 1 98 ? 6.657 -0.019 -17.084 1.00 98.25 98 GLY A CA 1
ATOM 661 C C . GLY A 1 98 ? 5.594 -0.904 -16.424 1.00 98.25 98 GLY A C 1
ATOM 662 O O . GLY A 1 98 ? 4.467 -0.928 -16.911 1.00 98.25 98 GLY A O 1
ATOM 663 N N . ASP A 1 99 ? 5.900 -1.580 -15.313 1.00 98.31 99 ASP A N 1
ATOM 664 C CA . ASP A 1 99 ? 4.901 -2.369 -14.569 1.00 98.31 99 ASP A CA 1
ATOM 665 C C . ASP A 1 99 ? 3.753 -1.526 -14.025 1.00 98.31 99 ASP A C 1
ATOM 667 O O . ASP A 1 99 ? 2.631 -2.005 -13.845 1.00 98.31 99 ASP A O 1
ATOM 671 N N . HIS A 1 100 ? 4.030 -0.251 -13.748 1.00 98.56 100 HIS A N 1
ATOM 672 C CA . HIS A 1 100 ? 3.045 0.689 -13.246 1.00 98.56 100 HIS A CA 1
ATOM 673 C C . HIS A 1 100 ? 2.327 0.204 -11.978 1.00 98.56 100 HIS A C 1
ATOM 675 O O . HIS A 1 100 ? 1.137 0.476 -11.783 1.00 98.56 100 HIS A O 1
ATOM 681 N N . PHE A 1 101 ? 3.044 -0.473 -11.074 1.00 98.38 101 PHE A N 1
ATOM 682 C CA . PHE A 1 101 ? 2.487 -0.925 -9.804 1.00 98.38 101 PHE A CA 1
ATOM 683 C C . PHE A 1 101 ? 1.798 0.234 -9.066 1.00 98.38 101 PHE A C 1
ATOM 685 O O . PHE A 1 101 ? 2.356 1.325 -8.905 1.00 98.38 101 PHE A O 1
ATOM 692 N N . GLY A 1 102 ? 0.558 0.009 -8.629 1.00 97.88 102 GLY A N 1
ATOM 693 C CA . GLY A 1 102 ? -0.276 1.048 -8.020 1.00 97.88 102 GLY A CA 1
ATOM 694 C C . GLY A 1 102 ? -0.999 1.977 -9.007 1.00 97.88 102 GLY A C 1
ATOM 695 O O . GLY A 1 102 ? -1.471 3.030 -8.586 1.00 97.88 102 GLY A O 1
ATOM 696 N N . MET A 1 103 ? -1.108 1.627 -10.296 1.00 98.50 103 MET A N 1
ATOM 697 C CA . MET A 1 103 ? -1.900 2.391 -11.280 1.00 98.50 103 MET A CA 1
ATOM 698 C C . MET A 1 103 ? -3.407 2.373 -10.994 1.00 98.50 103 MET A C 1
ATOM 700 O O . MET A 1 103 ? -4.100 3.343 -11.292 1.00 98.50 103 MET A O 1
ATOM 704 N N . SER A 1 104 ? -3.910 1.296 -10.392 1.00 97.50 104 SER A N 1
ATOM 705 C CA . SER A 1 104 ? -5.275 1.199 -9.876 1.00 97.50 104 SER A CA 1
ATOM 706 C C . SER A 1 104 ? -5.248 0.600 -8.476 1.00 97.50 104 SER A C 1
ATOM 708 O O . SER A 1 104 ? -4.391 -0.232 -8.175 1.00 97.50 104 SER A O 1
ATOM 710 N N . ILE A 1 105 ? -6.156 1.053 -7.613 1.00 94.38 105 ILE A N 1
ATOM 711 C CA . ILE A 1 105 ? -6.231 0.640 -6.212 1.00 94.38 105 ILE A CA 1
ATOM 712 C C . ILE A 1 105 ? -7.689 0.351 -5.866 1.00 94.38 105 ILE A C 1
ATOM 714 O O . ILE A 1 105 ? -8.573 1.171 -6.111 1.00 94.38 105 ILE A O 1
ATOM 718 N N . ALA A 1 106 ? -7.907 -0.804 -5.248 1.00 92.62 106 ALA A N 1
ATOM 719 C CA . ALA A 1 106 ? -9.120 -1.165 -4.534 1.00 92.62 106 ALA A CA 1
ATOM 720 C C . ALA A 1 106 ? -8.710 -1.749 -3.176 1.00 92.62 106 ALA A C 1
ATOM 722 O O . ALA A 1 106 ? -7.639 -2.345 -3.062 1.00 92.62 106 ALA A O 1
ATOM 723 N N . GLY A 1 107 ? -9.538 -1.552 -2.154 1.00 88.75 107 GLY A N 1
ATOM 724 C CA . GLY A 1 107 ? -9.279 -2.038 -0.801 1.00 88.75 107 GLY A CA 1
ATOM 725 C C . GLY A 1 107 ? -10.521 -2.674 -0.194 1.00 88.75 107 GLY A C 1
ATOM 726 O O . GLY A 1 107 ? -11.645 -2.319 -0.556 1.00 88.75 107 GLY A O 1
ATOM 727 N N . GLY A 1 108 ? -10.297 -3.615 0.715 1.00 87.75 108 GLY A N 1
ATOM 728 C CA . GLY A 1 108 ? -11.327 -4.295 1.485 1.00 87.75 108 GLY A CA 1
ATOM 729 C C . GLY A 1 108 ? -10.716 -5.369 2.379 1.00 87.75 108 GLY A C 1
ATOM 730 O O . GLY A 1 108 ? -9.591 -5.807 2.142 1.00 87.75 108 GLY A O 1
ATOM 731 N N . ASP A 1 109 ? -11.479 -5.776 3.385 1.00 85.62 109 ASP A N 1
ATOM 732 C CA . ASP A 1 109 ? -11.222 -6.971 4.185 1.00 85.62 109 ASP A CA 1
ATOM 733 C C . ASP A 1 109 ? -11.604 -8.203 3.341 1.00 85.62 109 ASP A C 1
ATOM 735 O O . ASP A 1 109 ? -12.767 -8.362 2.955 1.00 85.62 109 ASP A O 1
ATOM 739 N N . LEU A 1 110 ? -10.609 -9.008 2.952 1.00 87.56 110 LEU A N 1
ATOM 740 C CA . LEU A 1 110 ? -10.774 -10.099 1.979 1.00 87.56 110 LEU A CA 1
ATOM 741 C C . LEU A 1 110 ? -10.820 -11.488 2.621 1.00 87.56 110 LEU A C 1
ATOM 743 O O . LEU A 1 110 ? -11.260 -12.436 1.968 1.00 87.56 110 LEU A O 1
ATOM 747 N N . ASP A 1 111 ? -10.386 -11.619 3.870 1.00 84.88 111 ASP A N 1
ATOM 748 C CA . ASP A 1 111 ? -10.386 -12.862 4.644 1.00 84.88 111 ASP A CA 1
ATOM 749 C C . ASP A 1 111 ? -11.268 -12.794 5.901 1.00 84.88 111 ASP A C 1
ATOM 751 O O . ASP A 1 111 ? -11.436 -13.808 6.580 1.00 84.88 111 ASP A O 1
ATOM 755 N N . SER A 1 112 ? -11.959 -11.669 6.118 1.00 84.56 112 SER A N 1
ATOM 756 C CA . SER A 1 112 ? -12.905 -11.446 7.217 1.00 84.56 112 SER A CA 1
ATOM 757 C C . SER A 1 112 ? -12.244 -11.471 8.597 1.00 84.56 112 SER A C 1
ATOM 759 O O . SER A 1 112 ? -12.850 -11.959 9.558 1.00 84.56 112 SER A O 1
ATOM 761 N N . ASP A 1 113 ? -11.007 -10.975 8.696 1.00 79.25 113 ASP A N 1
ATOM 762 C CA . ASP A 1 113 ? -10.243 -10.917 9.947 1.00 79.25 113 ASP A CA 1
ATOM 763 C C . ASP A 1 113 ? -10.211 -9.532 10.623 1.00 79.25 113 ASP A C 1
ATOM 765 O O . ASP A 1 113 ? -9.673 -9.408 11.727 1.00 79.25 113 ASP A O 1
ATOM 769 N N . GLY A 1 114 ? -10.900 -8.540 10.046 1.00 70.00 114 GLY A N 1
ATOM 770 C CA . GLY A 1 114 ? -11.102 -7.206 10.629 1.00 70.00 114 GLY A CA 1
ATOM 771 C C . GLY A 1 114 ? -9.859 -6.322 10.630 1.00 70.00 114 GLY A C 1
ATOM 772 O O . GLY A 1 114 ? -9.630 -5.633 11.658 1.00 70.00 114 GLY A O 1
#